Protein AF-A0A0F9HXW9-F1 (afdb_monomer)

Organism: NCBI:txid412755

Radius of gyration: 18.22 Å; Cα contacts (8 Å, |Δi|>4): 108; chains: 1; bounding box: 49×26×51 Å

Structure (mmCIF, N/CA/C/O backbone):
data_AF-A0A0F9HXW9-F1
#
_entry.id   AF-A0A0F9HXW9-F1
#
loop_
_atom_site.group_PDB
_atom_site.id
_atom_site.type_symbol
_atom_site.label_atom_id
_atom_site.label_alt_id
_atom_site.label_comp_id
_atom_site.label_asym_id
_atom_site.label_entity_id
_atom_site.label_seq_id
_atom_site.pdbx_PDB_ins_code
_atom_site.Cartn_x
_atom_site.Cartn_y
_atom_site.Cartn_z
_atom_site.occupancy
_atom_site.B_iso_or_equiv
_atom_site.auth_seq_id
_atom_site.auth_comp_id
_atom_site.auth_asym_id
_atom_site.auth_atom_id
_atom_site.pdbx_PDB_model_num
ATOM 1 N N . MET A 1 1 ? 19.748 -13.783 -18.314 1.00 73.06 1 MET A N 1
ATOM 2 C CA . MET A 1 1 ? 19.132 -13.957 -16.977 1.00 73.06 1 MET A CA 1
ATOM 3 C C . MET A 1 1 ? 18.879 -12.619 -16.278 1.00 73.06 1 MET A C 1
ATOM 5 O O . MET A 1 1 ? 17.720 -12.297 -16.074 1.00 73.06 1 MET A O 1
ATOM 9 N N . LYS A 1 2 ? 19.904 -11.787 -16.023 1.00 83.31 2 LYS A N 1
ATOM 10 C CA . LYS A 1 2 ? 19.749 -10.454 -15.390 1.00 83.31 2 LYS A CA 1
ATOM 11 C C . LYS A 1 2 ? 18.707 -9.538 -16.061 1.00 83.31 2 LYS A C 1
ATOM 13 O O . LYS A 1 2 ? 17.921 -8.909 -15.368 1.00 83.31 2 LYS A O 1
ATOM 18 N N . LYS A 1 3 ? 18.653 -9.519 -17.401 1.00 89.31 3 LYS A N 1
ATOM 19 C CA . LYS A 1 3 ? 17.660 -8.739 -18.166 1.00 89.31 3 LYS A CA 1
ATOM 20 C C . LYS A 1 3 ? 16.212 -9.156 -17.861 1.00 89.31 3 LYS A C 1
ATOM 22 O O . LYS A 1 3 ? 15.396 -8.297 -17.570 1.00 89.31 3 LYS A O 1
ATOM 27 N N . LYS A 1 4 ? 15.935 -10.465 -17.829 1.00 91.19 4 LYS A N 1
ATOM 28 C CA . LYS A 1 4 ? 14.601 -11.004 -17.512 1.00 91.19 4 LYS A CA 1
ATOM 29 C C . LYS A 1 4 ? 14.178 -10.687 -16.076 1.00 91.19 4 LYS A C 1
ATOM 31 O O . LYS A 1 4 ? 13.036 -10.326 -15.849 1.00 91.19 4 LYS A O 1
ATOM 36 N N . ILE A 1 5 ? 15.107 -10.767 -15.117 1.00 90.31 5 ILE A N 1
ATOM 37 C CA . ILE A 1 5 ? 14.837 -10.370 -13.724 1.00 90.31 5 ILE A CA 1
ATOM 38 C C . ILE A 1 5 ? 14.419 -8.897 -13.673 1.00 90.31 5 ILE A C 1
ATOM 40 O O . ILE A 1 5 ? 13.411 -8.573 -13.056 1.00 90.31 5 ILE A O 1
ATOM 44 N N . LYS A 1 6 ? 15.148 -8.019 -14.371 1.00 92.56 6 LYS A N 1
ATOM 45 C CA . LYS A 1 6 ? 14.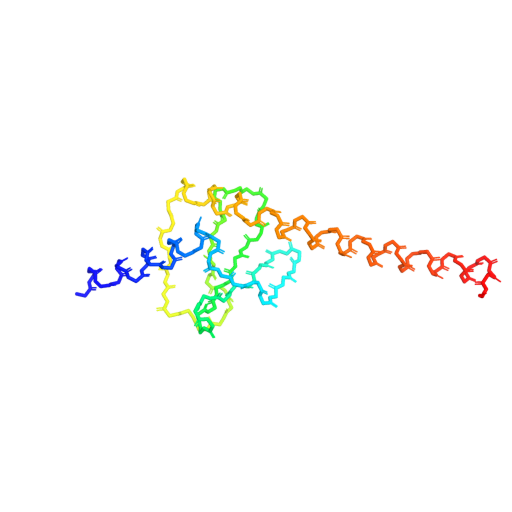816 -6.593 -14.429 1.00 92.56 6 LYS A CA 1
ATOM 46 C C . LYS A 1 6 ? 13.443 -6.339 -15.062 1.00 92.56 6 LYS A C 1
ATOM 48 O O . LYS A 1 6 ? 12.681 -5.555 -14.521 1.00 92.56 6 LYS A O 1
ATOM 53 N N . GLU A 1 7 ? 13.115 -7.012 -16.163 1.00 95.00 7 GLU A N 1
ATOM 54 C CA . GLU A 1 7 ? 11.802 -6.887 -16.820 1.00 95.00 7 GLU A CA 1
ATOM 55 C C . GLU A 1 7 ? 10.651 -7.264 -15.873 1.00 95.00 7 GLU A C 1
ATOM 57 O O . GLU A 1 7 ? 9.659 -6.544 -15.792 1.00 95.00 7 GLU A O 1
ATOM 62 N N . ILE A 1 8 ? 10.815 -8.340 -15.097 1.00 93.81 8 ILE A N 1
ATOM 63 C CA . ILE A 1 8 ? 9.832 -8.766 -14.091 1.00 93.81 8 ILE A CA 1
ATOM 64 C C . ILE A 1 8 ? 9.735 -7.734 -12.956 1.00 93.81 8 ILE A C 1
ATOM 66 O O . ILE A 1 8 ? 8.636 -7.373 -12.540 1.00 93.81 8 ILE A O 1
ATOM 70 N N . GLN A 1 9 ? 10.868 -7.215 -12.468 1.00 94.19 9 GLN A N 1
ATOM 71 C CA . GLN A 1 9 ? 10.871 -6.155 -11.454 1.00 94.19 9 GLN A CA 1
ATOM 72 C C . GLN A 1 9 ? 10.137 -4.901 -11.947 1.00 94.19 9 GLN A C 1
ATOM 74 O O . GLN A 1 9 ? 9.267 -4.381 -11.249 1.00 94.19 9 GLN A O 1
ATOM 79 N N . ASP A 1 10 ? 10.468 -4.435 -13.154 1.00 95.94 10 ASP A N 1
ATOM 80 C CA . ASP A 1 10 ? 9.871 -3.250 -13.770 1.00 95.94 10 ASP A CA 1
ATOM 81 C C . ASP A 1 10 ? 8.354 -3.425 -13.953 1.00 95.94 10 ASP A C 1
ATOM 83 O O . ASP A 1 10 ? 7.602 -2.485 -13.691 1.00 95.94 10 ASP A O 1
ATOM 87 N N . TYR A 1 11 ? 7.901 -4.627 -14.331 1.00 96.69 11 TYR A N 1
ATOM 88 C CA . TYR A 1 11 ? 6.483 -4.968 -14.461 1.00 96.69 11 TYR A CA 1
ATOM 89 C C . TYR A 1 11 ? 5.710 -4.742 -13.155 1.00 96.69 11 TYR A C 1
ATOM 91 O O . TYR A 1 11 ? 4.755 -3.961 -13.121 1.00 96.69 11 TYR A O 1
ATOM 99 N N . PHE A 1 12 ? 6.147 -5.361 -12.053 1.00 95.94 12 PHE A N 1
ATOM 100 C CA . PHE A 1 12 ? 5.444 -5.237 -10.772 1.00 95.94 12 PHE A CA 1
ATOM 101 C C . PHE A 1 12 ? 5.534 -3.826 -10.194 1.00 95.94 12 PHE A C 1
ATOM 103 O O . PHE A 1 12 ? 4.548 -3.314 -9.662 1.00 95.94 12 PHE A O 1
ATOM 110 N N . ILE A 1 13 ? 6.682 -3.158 -10.340 1.00 96.25 13 ILE A N 1
ATOM 111 C CA . ILE A 1 13 ? 6.822 -1.755 -9.938 1.00 96.25 13 ILE A CA 1
ATOM 112 C C . ILE A 1 13 ? 5.826 -0.886 -10.717 1.00 96.25 13 ILE A C 1
ATOM 114 O O . ILE A 1 13 ? 5.132 -0.068 -10.113 1.00 96.25 13 ILE A O 1
ATOM 118 N N . ALA A 1 14 ? 5.707 -1.068 -12.035 1.00 97.94 14 ALA A N 1
ATOM 119 C CA . ALA A 1 14 ? 4.772 -0.306 -12.856 1.00 97.94 14 ALA A CA 1
ATOM 120 C C . ALA A 1 14 ? 3.316 -0.514 -12.411 1.00 97.94 14 ALA A C 1
ATOM 122 O O . ALA A 1 14 ? 2.607 0.472 -12.210 1.00 97.94 14 ALA A O 1
ATOM 123 N N . LYS A 1 15 ? 2.906 -1.765 -12.166 1.00 97.69 15 LYS A N 1
ATOM 124 C CA . LYS A 1 15 ? 1.579 -2.120 -11.635 1.00 97.69 15 LYS A CA 1
ATOM 125 C C . LYS A 1 15 ? 1.282 -1.420 -10.306 1.00 97.69 15 LYS A C 1
ATOM 127 O O . LYS A 1 15 ? 0.274 -0.726 -10.177 1.00 97.69 15 LYS A O 1
ATOM 132 N N . MET A 1 16 ? 2.211 -1.487 -9.348 1.00 96.25 16 MET A N 1
ATOM 133 C CA . MET A 1 16 ? 2.072 -0.805 -8.053 1.00 96.25 16 MET A CA 1
ATOM 134 C C . MET A 1 16 ? 1.947 0.716 -8.203 1.00 96.25 16 MET A C 1
ATOM 136 O O . MET A 1 16 ? 1.100 1.345 -7.571 1.00 96.25 16 MET A O 1
ATOM 140 N N . LEU A 1 17 ? 2.766 1.332 -9.057 1.00 96.62 17 LEU A N 1
ATOM 141 C CA . LEU A 1 17 ? 2.748 2.781 -9.275 1.00 96.62 17 LEU A CA 1
ATOM 142 C C . LEU A 1 17 ? 1.541 3.267 -10.087 1.00 96.62 17 LEU A C 1
ATOM 144 O O . LEU A 1 17 ? 1.238 4.463 -10.045 1.00 96.62 17 LEU A O 1
ATOM 148 N N . ALA A 1 18 ? 0.891 2.371 -10.828 1.00 97.25 18 ALA A N 1
ATOM 149 C CA . ALA A 1 18 ? -0.347 2.616 -11.560 1.00 97.25 18 ALA A CA 1
ATOM 150 C C . ALA A 1 18 ? -1.606 2.352 -10.714 1.00 97.25 18 ALA A C 1
ATOM 152 O O . ALA A 1 18 ? -2.709 2.579 -11.200 1.00 97.25 18 ALA A O 1
ATOM 153 N N . ASN A 1 19 ? -1.449 1.919 -9.455 1.00 96.44 19 ASN A N 1
ATOM 154 C CA . ASN A 1 19 ? -2.549 1.452 -8.607 1.00 96.44 19 ASN A CA 1
ATOM 155 C C . ASN A 1 19 ? -3.310 0.249 -9.202 1.00 96.44 19 ASN A C 1
ATOM 157 O O . ASN A 1 19 ? -4.504 0.092 -8.957 1.00 96.44 19 ASN A O 1
ATOM 161 N N . ASP A 1 20 ? -2.621 -0.582 -9.988 1.00 97.56 20 ASP A N 1
ATOM 162 C CA . ASP A 1 20 ? -3.152 -1.814 -10.578 1.00 97.56 20 ASP A CA 1
ATOM 163 C C . ASP A 1 20 ? -2.817 -3.006 -9.672 1.00 97.56 20 ASP A C 1
ATOM 165 O O . ASP A 1 20 ? -1.898 -3.791 -9.914 1.00 97.56 20 ASP A O 1
ATOM 169 N N . PHE A 1 21 ? -3.503 -3.041 -8.533 1.00 95.62 21 PHE A N 1
ATOM 170 C CA . PHE A 1 21 ? -3.433 -4.093 -7.527 1.00 95.62 21 PHE A CA 1
ATOM 171 C C . PHE A 1 21 ? -4.693 -4.046 -6.662 1.00 95.62 21 PHE A C 1
ATOM 173 O O . PHE A 1 21 ? -5.414 -3.046 -6.618 1.00 95.62 21 PHE A O 1
ATOM 180 N N . ARG A 1 22 ? -4.918 -5.104 -5.886 1.00 95.88 22 ARG A N 1
ATOM 181 C CA . ARG A 1 22 ? -5.950 -5.137 -4.844 1.00 95.88 22 ARG A CA 1
ATOM 182 C C . ARG A 1 22 ? -5.329 -5.241 -3.458 1.00 95.88 22 ARG A C 1
ATOM 184 O O . ARG A 1 22 ? -4.356 -5.961 -3.261 1.00 95.88 22 ARG A O 1
ATOM 191 N N . VAL A 1 23 ? -5.898 -4.545 -2.479 1.00 94.94 23 VAL A N 1
ATOM 192 C CA . VAL A 1 23 ? -5.488 -4.670 -1.072 1.00 94.94 23 VAL A CA 1
ATOM 193 C C . VAL A 1 23 ? -6.200 -5.878 -0.466 1.00 94.94 23 VAL A C 1
ATOM 195 O O . VAL A 1 23 ? -7.425 -5.902 -0.409 1.00 94.94 23 VAL A O 1
ATOM 198 N N . ILE A 1 24 ? -5.444 -6.880 -0.011 1.00 94.12 24 ILE A N 1
ATOM 199 C CA . ILE A 1 24 ? -6.008 -8.103 0.592 1.00 94.12 24 ILE A CA 1
ATOM 200 C C . ILE A 1 24 ? -6.161 -7.940 2.102 1.00 94.12 24 ILE A C 1
ATOM 202 O O . ILE A 1 24 ? -7.143 -8.370 2.703 1.00 94.12 24 ILE A O 1
ATOM 206 N N . LYS A 1 25 ? -5.142 -7.362 2.737 1.00 92.50 25 LYS A N 1
ATOM 207 C CA . LYS A 1 25 ? -5.068 -7.224 4.189 1.00 92.50 25 LYS A CA 1
ATOM 208 C C . LYS A 1 25 ? -4.295 -5.970 4.529 1.00 92.50 25 LYS A C 1
ATOM 210 O O . LYS A 1 25 ? -3.279 -5.679 3.905 1.00 92.50 25 LYS A O 1
ATOM 215 N N . MET A 1 26 ? -4.735 -5.274 5.566 1.00 92.75 26 MET A N 1
ATOM 216 C CA . MET A 1 26 ? -3.990 -4.157 6.116 1.00 92.75 26 MET A CA 1
ATOM 217 C C . MET A 1 26 ? -3.995 -4.190 7.638 1.00 92.75 26 MET A C 1
ATOM 219 O O . MET A 1 26 ? -4.946 -4.657 8.266 1.00 92.75 26 MET A O 1
ATOM 223 N N . SER A 1 27 ? -2.892 -3.732 8.211 1.00 90.75 27 SER A N 1
ATOM 224 C CA . SER A 1 27 ? -2.702 -3.482 9.631 1.00 90.75 27 SER A CA 1
ATOM 225 C C . SER A 1 27 ? -2.237 -2.038 9.831 1.00 90.75 27 SER A C 1
ATOM 227 O O . SER A 1 27 ? -2.073 -1.289 8.869 1.00 90.75 27 SER A O 1
ATOM 229 N N . GLU A 1 28 ? -1.994 -1.652 11.080 1.00 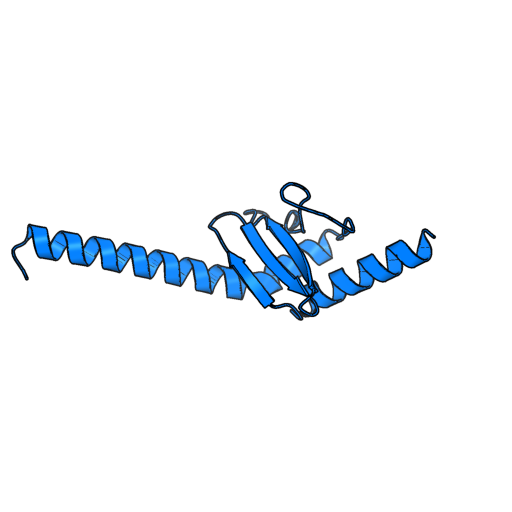86.69 28 GLU A N 1
ATOM 230 C CA . GLU A 1 28 ? -1.401 -0.351 11.405 1.00 86.69 28 GLU A CA 1
ATOM 231 C C . GLU A 1 28 ? -0.034 -0.144 10.733 1.00 86.69 28 GLU A C 1
ATOM 233 O O . GLU A 1 28 ? 0.289 0.963 10.308 1.00 86.69 28 GLU A O 1
ATOM 238 N N . TYR A 1 29 ? 0.745 -1.217 10.580 1.00 87.75 29 TYR A N 1
ATOM 239 C CA . TYR A 1 29 ? 2.141 -1.130 10.151 1.00 87.75 29 TYR A CA 1
ATOM 240 C C . TYR A 1 29 ? 2.402 -1.683 8.756 1.00 87.75 29 TYR A C 1
ATOM 242 O O . TYR A 1 29 ? 3.454 -1.412 8.180 1.00 87.75 29 TYR A O 1
ATOM 250 N N . THR A 1 30 ? 1.485 -2.477 8.207 1.00 91.44 30 THR A N 1
ATOM 251 C CA . THR A 1 30 ? 1.731 -3.233 6.975 1.00 91.44 30 THR A CA 1
ATOM 252 C C . THR A 1 30 ? 0.499 -3.290 6.088 1.00 91.44 30 THR A C 1
ATOM 254 O O . THR A 1 30 ? -0.627 -3.382 6.573 1.00 91.44 30 THR A O 1
ATOM 257 N N . MET A 1 31 ? 0.715 -3.286 4.777 1.00 92.31 31 MET A N 1
ATOM 258 C CA . MET A 1 31 ? -0.308 -3.518 3.761 1.00 92.31 31 MET A CA 1
ATOM 259 C C . MET A 1 31 ? 0.117 -4.693 2.885 1.00 92.31 31 MET A C 1
ATOM 261 O O . MET A 1 31 ? 1.243 -4.715 2.400 1.00 92.31 31 MET A O 1
ATOM 265 N N . ASN A 1 32 ? -0.776 -5.655 2.679 1.00 93.31 32 ASN A N 1
ATOM 266 C CA . ASN A 1 32 ? -0.597 -6.753 1.739 1.00 93.31 32 ASN A CA 1
ATOM 267 C C . ASN A 1 32 ? -1.437 -6.492 0.486 1.00 93.31 32 ASN A C 1
ATOM 269 O O . ASN A 1 32 ? -2.660 -6.326 0.584 1.00 93.31 32 ASN A O 1
ATOM 273 N N . ILE A 1 33 ? -0.783 -6.473 -0.671 1.00 93.75 33 ILE A N 1
ATOM 274 C CA . ILE A 1 33 ? -1.408 -6.260 -1.976 1.00 93.75 33 ILE A CA 1
ATOM 275 C C . ILE A 1 33 ? -1.275 -7.505 -2.857 1.00 93.75 33 ILE A C 1
ATOM 277 O O . ILE A 1 33 ? -0.297 -8.235 -2.734 1.00 93.75 33 ILE A O 1
ATOM 281 N N . LEU A 1 34 ? -2.239 -7.723 -3.753 1.00 94.31 34 LEU A N 1
ATOM 282 C CA . LEU A 1 34 ? -2.213 -8.758 -4.791 1.00 94.31 34 LEU A CA 1
ATOM 283 C C . LEU A 1 34 ? -2.177 -8.103 -6.169 1.00 94.31 34 LEU A C 1
ATOM 285 O O . LEU A 1 34 ? -2.982 -7.208 -6.439 1.00 94.31 34 LEU A O 1
ATOM 289 N N . ILE A 1 35 ? -1.283 -8.576 -7.029 1.00 94.88 35 ILE A N 1
ATOM 290 C CA . ILE A 1 35 ? -1.192 -8.198 -8.441 1.00 94.88 35 ILE A CA 1
ATOM 291 C C . ILE A 1 35 ? -1.550 -9.422 -9.284 1.00 94.88 35 ILE A C 1
ATOM 293 O O . ILE A 1 35 ? -1.087 -10.525 -8.991 1.00 94.88 35 ILE A O 1
ATOM 297 N N . ASP A 1 36 ? -2.391 -9.209 -10.299 1.00 95.38 36 ASP A N 1
ATOM 298 C CA . ASP A 1 36 ? -2.888 -10.237 -11.228 1.00 95.38 36 ASP A CA 1
ATOM 299 C C . ASP A 1 36 ? -3.503 -11.464 -10.525 1.00 95.38 36 ASP A C 1
ATOM 301 O O . ASP A 1 36 ? -3.391 -12.591 -10.989 1.00 95.38 36 ASP A O 1
ATOM 305 N N . ASP A 1 37 ? -4.113 -11.244 -9.356 1.00 93.44 37 ASP A N 1
ATOM 306 C CA . ASP A 1 37 ? -4.716 -12.269 -8.493 1.00 93.44 37 ASP A CA 1
ATOM 307 C C . ASP A 1 37 ? -3.797 -13.422 -8.033 1.00 93.44 37 ASP A C 1
ATOM 309 O O . ASP A 1 37 ? -4.253 -14.359 -7.378 1.00 93.44 37 ASP A O 1
ATOM 313 N N . GLU A 1 38 ? -2.489 -13.306 -8.266 1.00 92.12 38 GLU A N 1
ATOM 314 C CA . GLU A 1 38 ? -1.509 -14.369 -8.016 1.00 92.12 38 GLU A CA 1
ATOM 315 C C . GLU A 1 38 ? -0.351 -13.897 -7.124 1.00 92.12 38 GLU A C 1
ATOM 317 O O . GLU A 1 38 ? 0.055 -14.591 -6.190 1.00 92.12 38 GLU A O 1
ATOM 322 N N . TYR A 1 39 ? 0.166 -12.688 -7.361 1.00 91.69 39 TYR A N 1
ATOM 323 C CA . TYR A 1 39 ? 1.428 -12.238 -6.771 1.00 91.69 39 TYR A CA 1
ATOM 324 C C . TYR A 1 39 ? 1.208 -11.308 -5.581 1.00 91.69 39 TYR A C 1
ATOM 326 O O . TYR A 1 39 ? 0.755 -10.171 -5.740 1.00 91.69 39 TYR A O 1
ATOM 334 N N . SER A 1 40 ? 1.542 -11.780 -4.376 1.00 91.88 40 SER A N 1
ATOM 335 C CA . SER A 1 40 ? 1.365 -11.012 -3.139 1.00 91.88 40 SER A CA 1
ATOM 336 C C . SER A 1 40 ? 2.620 -10.248 -2.725 1.00 91.88 40 SER A C 1
ATOM 338 O O . SER A 1 40 ? 3.710 -10.821 -2.699 1.00 91.88 40 SER A O 1
ATOM 340 N N . PHE A 1 41 ? 2.457 -8.996 -2.295 1.00 91.38 41 PHE A N 1
ATOM 341 C CA . PHE A 1 41 ? 3.543 -8.165 -1.777 1.00 91.38 41 PHE A CA 1
ATOM 342 C C . PHE A 1 41 ? 3.139 -7.482 -0.470 1.00 91.38 41 PHE A C 1
ATOM 344 O O . PHE A 1 41 ? 2.107 -6.816 -0.396 1.00 91.38 41 PHE A O 1
ATOM 351 N N . TYR A 1 42 ? 3.995 -7.586 0.549 1.00 90.88 42 TYR A N 1
ATOM 352 C CA . TYR A 1 42 ? 3.826 -6.867 1.810 1.00 90.88 42 TYR A CA 1
ATOM 353 C C . TYR A 1 42 ? 4.636 -5.579 1.811 1.00 90.88 42 TYR A C 1
ATOM 355 O O . TYR A 1 42 ? 5.830 -5.589 1.528 1.00 90.88 42 TYR A O 1
ATOM 363 N N . ILE A 1 43 ? 3.997 -4.474 2.178 1.00 91.06 43 ILE A N 1
ATOM 364 C CA . ILE A 1 43 ? 4.561 -3.125 2.202 1.00 91.06 43 ILE A CA 1
ATOM 365 C C . ILE A 1 43 ? 4.511 -2.599 3.637 1.00 91.06 43 ILE A C 1
ATOM 367 O O . ILE A 1 43 ? 3.445 -2.607 4.254 1.00 91.06 43 ILE A O 1
ATOM 371 N N . TRP A 1 44 ? 5.638 -2.108 4.166 1.00 89.12 44 TRP A N 1
ATOM 372 C CA . TRP A 1 44 ? 5.637 -1.384 5.440 1.00 89.12 44 TRP A CA 1
ATOM 373 C C . TRP A 1 44 ? 5.033 -0.001 5.240 1.00 89.12 44 TRP A C 1
ATOM 375 O O . TRP A 1 44 ? 5.436 0.773 4.367 1.00 89.12 44 TRP A O 1
ATOM 385 N N . LEU A 1 45 ? 4.105 0.347 6.116 1.00 86.12 45 LEU A N 1
ATOM 386 C CA . LEU A 1 45 ? 3.483 1.657 6.181 1.00 86.12 45 LEU A CA 1
ATOM 387 C C . LEU A 1 45 ? 4.345 2.623 7.001 1.00 86.12 45 LEU A C 1
ATOM 389 O O . LEU A 1 45 ? 3.832 3.342 7.849 1.00 86.12 45 LEU A O 1
ATOM 393 N N . SER A 1 46 ? 5.656 2.668 6.730 1.00 72.44 46 SER A N 1
ATOM 394 C CA . SER A 1 46 ? 6.581 3.584 7.408 1.00 72.44 46 SER A CA 1
ATOM 395 C C . SER A 1 46 ? 6.088 5.030 7.353 1.00 72.44 46 SER A C 1
ATOM 397 O O . SER A 1 46 ? 5.466 5.451 6.368 1.00 72.44 46 SER A O 1
ATOM 399 N N . ASN A 1 47 ? 6.432 5.801 8.387 1.00 70.25 47 ASN A N 1
ATOM 400 C CA . ASN A 1 47 ? 6.121 7.231 8.464 1.00 70.25 47 ASN A CA 1
ATOM 401 C C . ASN A 1 47 ? 6.848 8.038 7.378 1.00 70.25 47 ASN A C 1
ATOM 403 O O . ASN A 1 47 ? 6.315 9.036 6.906 1.00 70.25 47 ASN A O 1
ATOM 407 N N . GLN A 1 48 ? 8.030 7.580 6.948 1.00 80.50 48 GLN A N 1
ATOM 408 C CA . GLN A 1 48 ? 8.815 8.229 5.896 1.00 80.50 48 GLN A CA 1
ATOM 409 C C . GLN A 1 48 ? 8.448 7.676 4.505 1.00 80.50 48 GLN A C 1
ATOM 411 O O . GLN A 1 48 ? 8.592 6.463 4.297 1.00 80.50 48 GLN A O 1
ATOM 416 N N . PRO A 1 49 ? 7.978 8.513 3.555 1.00 80.81 49 PRO A N 1
ATOM 417 C CA . PRO A 1 49 ? 7.597 8.097 2.200 1.00 80.81 49 PRO A CA 1
ATOM 418 C C . PRO A 1 49 ? 8.701 7.384 1.407 1.00 80.81 49 PRO A C 1
ATOM 420 O O . PRO A 1 49 ? 8.422 6.437 0.678 1.00 80.81 49 PRO A O 1
ATOM 423 N N . GLU A 1 50 ? 9.955 7.801 1.558 1.00 81.56 50 GLU A N 1
ATOM 424 C CA . GLU A 1 50 ? 11.117 7.263 0.840 1.00 81.56 50 GLU A CA 1
ATOM 425 C C . GLU A 1 50 ? 11.444 5.804 1.175 1.00 81.56 50 GLU A C 1
ATOM 427 O O . GLU A 1 50 ? 12.082 5.118 0.377 1.00 81.56 50 GLU A O 1
ATOM 432 N N . ASN A 1 51 ? 10.973 5.315 2.321 1.00 78.75 51 ASN A N 1
ATOM 433 C CA . ASN A 1 51 ? 11.194 3.943 2.773 1.00 78.75 51 ASN A CA 1
ATOM 434 C C . ASN A 1 51 ? 10.048 3.006 2.377 1.00 78.75 51 ASN A C 1
ATOM 436 O O . ASN A 1 51 ? 10.083 1.814 2.686 1.00 78.75 51 ASN A O 1
ATOM 440 N N . ARG A 1 52 ? 9.022 3.526 1.693 1.00 81.06 52 ARG A N 1
ATOM 441 C CA . ARG A 1 52 ? 7.826 2.764 1.357 1.00 81.06 52 ARG A CA 1
ATOM 442 C C . ARG A 1 52 ? 8.051 1.915 0.111 1.00 81.06 52 ARG A C 1
ATOM 444 O O . ARG A 1 52 ? 7.876 2.376 -1.013 1.00 81.06 52 ARG A O 1
ATOM 451 N N . LYS A 1 53 ? 8.426 0.660 0.344 1.00 80.94 53 LYS A N 1
ATOM 452 C CA . LYS A 1 53 ? 8.591 -0.401 -0.654 1.00 80.94 53 LYS A CA 1
ATOM 453 C C . LYS A 1 53 ? 8.203 -1.759 -0.054 1.00 80.94 53 LYS A C 1
ATOM 455 O O . LYS A 1 53 ? 8.099 -1.861 1.175 1.00 80.94 53 LYS A O 1
ATOM 460 N N . PRO A 1 54 ? 7.988 -2.794 -0.882 1.00 81.38 54 PRO A N 1
ATOM 461 C CA . PRO A 1 54 ? 7.797 -4.139 -0.368 1.00 81.38 54 PRO A CA 1
ATOM 462 C C . PRO A 1 54 ? 8.997 -4.612 0.466 1.00 81.38 54 PRO A C 1
ATOM 464 O O . PRO A 1 54 ? 10.135 -4.239 0.176 1.00 81.38 54 PRO A O 1
ATOM 467 N N . TYR A 1 55 ? 8.752 -5.402 1.512 1.00 80.19 55 TYR A N 1
ATOM 468 C CA . TYR A 1 55 ? 9.783 -5.851 2.455 1.00 80.19 55 TYR A CA 1
ATOM 469 C C . TYR A 1 55 ? 9.799 -7.364 2.628 1.00 80.19 55 TYR A C 1
ATOM 471 O O . TYR A 1 55 ? 8.767 -8.003 2.556 1.00 80.19 55 TYR A O 1
ATOM 479 N N . HIS A 1 56 ? 10.957 -7.926 2.963 1.00 68.69 56 HIS A N 1
ATOM 480 C CA . HIS A 1 56 ? 11.242 -9.363 2.864 1.00 68.69 56 HIS A CA 1
ATOM 481 C C . HIS A 1 56 ? 10.818 -10.241 4.057 1.00 68.69 56 HIS A C 1
ATOM 483 O O . HIS A 1 56 ? 11.306 -11.360 4.179 1.00 68.69 56 HIS A O 1
ATOM 489 N N . SER A 1 57 ? 9.987 -9.774 4.995 1.00 56.44 57 SER A N 1
ATOM 490 C CA . SER A 1 57 ? 9.955 -10.416 6.326 1.00 56.44 57 SER A CA 1
ATOM 491 C C . SER A 1 57 ? 8.846 -11.449 6.566 1.00 56.44 57 SER A C 1
ATOM 493 O O . SER A 1 57 ? 8.843 -12.049 7.638 1.00 56.44 57 SER A O 1
ATOM 495 N N . GLN A 1 58 ? 7.911 -11.680 5.634 1.00 52.44 58 GLN A N 1
ATOM 496 C CA . GLN A 1 58 ? 6.852 -12.695 5.804 1.00 52.44 58 GLN A CA 1
ATOM 497 C C . GLN A 1 58 ? 6.473 -13.394 4.482 1.00 52.44 58 GLN A C 1
ATOM 499 O O . GLN A 1 58 ? 5.827 -12.781 3.638 1.00 52.44 58 GLN A O 1
ATOM 504 N N . GLY A 1 59 ? 6.831 -14.679 4.336 1.00 52.19 59 GLY A N 1
ATOM 505 C CA . GLY A 1 59 ? 6.332 -15.588 3.282 1.00 52.19 59 GLY A CA 1
ATOM 506 C C . GLY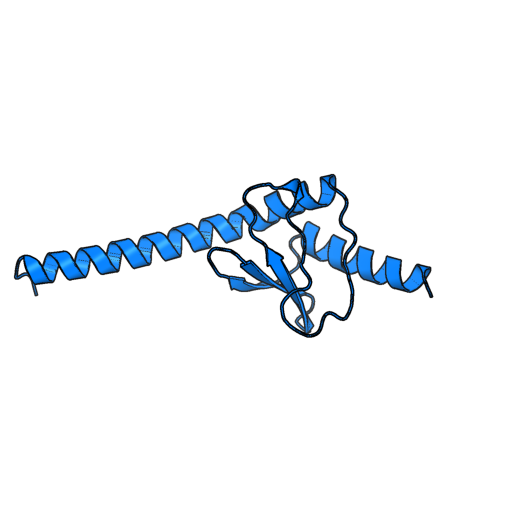 A 1 59 ? 7.098 -15.572 1.951 1.00 52.19 59 GLY A C 1
ATOM 507 O O . GLY A 1 59 ? 7.941 -14.716 1.743 1.00 52.19 59 GLY A O 1
ATOM 508 N N . ASN A 1 60 ? 6.835 -16.559 1.082 1.00 53.41 60 ASN A N 1
ATOM 509 C CA . ASN A 1 60 ? 7.529 -16.831 -0.190 1.00 53.41 60 ASN A CA 1
ATOM 510 C C . ASN A 1 60 ? 7.688 -15.586 -1.093 1.00 53.41 60 ASN A C 1
ATOM 512 O O . ASN A 1 60 ? 6.826 -15.293 -1.919 1.00 53.41 60 ASN A O 1
ATOM 516 N N . TYR A 1 61 ? 8.816 -14.883 -0.978 1.00 63.19 61 TYR A N 1
ATOM 517 C CA . TYR A 1 61 ? 9.215 -13.848 -1.931 1.00 63.19 61 TYR A CA 1
ATOM 518 C C . TYR A 1 61 ? 9.818 -14.520 -3.160 1.00 63.19 61 TYR A C 1
ATOM 520 O O . TYR A 1 61 ? 10.885 -15.123 -3.076 1.00 63.19 61 TYR A O 1
ATOM 528 N N . PHE A 1 62 ? 9.153 -14.402 -4.308 1.00 78.88 62 PHE A N 1
ATOM 529 C CA . PHE A 1 62 ? 9.714 -14.883 -5.573 1.00 78.88 62 PHE A CA 1
ATOM 530 C C . PHE A 1 62 ? 10.662 -13.855 -6.218 1.00 78.88 62 PHE A C 1
ATOM 532 O O . PHE A 1 62 ? 11.474 -14.227 -7.064 1.00 78.88 62 PHE A O 1
ATOM 539 N N . ILE A 1 63 ? 10.573 -12.570 -5.832 1.00 85.69 63 ILE A N 1
ATOM 540 C CA . ILE A 1 63 ? 11.425 -11.502 -6.370 1.00 85.69 63 ILE A CA 1
ATOM 541 C C . ILE A 1 63 ? 11.561 -10.298 -5.419 1.00 85.69 63 ILE A C 1
ATOM 543 O O . ILE A 1 63 ? 10.590 -9.855 -4.806 1.00 85.69 63 ILE A O 1
ATOM 547 N N . GLU A 1 64 ? 12.770 -9.739 -5.327 1.00 87.06 64 GLU A N 1
ATOM 548 C CA . GLU A 1 64 ? 13.024 -8.429 -4.711 1.00 87.06 64 GLU A CA 1
ATOM 549 C C . GLU A 1 64 ? 12.696 -7.314 -5.715 1.00 87.06 64 GLU A C 1
ATOM 551 O O . GLU A 1 64 ? 13.068 -7.420 -6.882 1.00 87.06 64 GLU A O 1
ATOM 556 N N . LEU A 1 65 ? 12.038 -6.230 -5.289 1.00 90.19 65 LEU A N 1
ATOM 557 C CA . LEU A 1 65 ? 11.730 -5.088 -6.160 1.00 90.19 65 LEU A CA 1
ATOM 558 C C . LEU A 1 65 ? 12.636 -3.888 -5.856 1.00 90.19 65 LEU A C 1
ATOM 560 O O . LEU A 1 65 ? 12.593 -3.300 -4.773 1.00 90.19 65 LEU A O 1
ATOM 564 N N . ASN A 1 66 ? 13.419 -3.482 -6.855 1.00 90.31 66 ASN A N 1
ATOM 565 C CA . ASN A 1 66 ? 14.390 -2.395 -6.751 1.00 90.31 66 ASN A CA 1
ATOM 566 C C . ASN A 1 66 ? 13.751 -1.023 -7.017 1.00 90.31 66 ASN A C 1
ATOM 568 O O . ASN A 1 66 ? 13.954 -0.416 -8.067 1.00 90.31 66 ASN A O 1
ATOM 572 N N . PHE A 1 67 ? 12.974 -0.524 -6.053 1.00 92.12 67 PHE A N 1
ATOM 573 C CA . PHE A 1 67 ? 12.409 0.826 -6.112 1.00 92.12 67 PHE A CA 1
ATOM 574 C C . PHE A 1 67 ? 13.494 1.905 -5.978 1.00 92.12 67 PHE A C 1
ATOM 576 O O . PHE A 1 67 ? 14.314 1.885 -5.060 1.00 92.12 67 PHE A O 1
ATOM 583 N N . THR A 1 68 ? 13.439 2.912 -6.846 1.00 93.50 68 THR A N 1
ATOM 584 C CA . THR A 1 68 ? 14.148 4.183 -6.650 1.00 93.50 68 THR A CA 1
ATOM 585 C C . THR A 1 68 ? 13.441 5.041 -5.596 1.00 93.50 68 THR A C 1
ATOM 587 O O . THR A 1 68 ? 12.237 4.907 -5.370 1.00 93.50 68 THR A O 1
ATOM 590 N N . LYS A 1 69 ? 14.154 6.007 -5.000 1.00 91.19 69 LYS A N 1
ATOM 591 C CA . LYS A 1 69 ? 13.577 6.933 -4.007 1.00 91.19 69 LYS A CA 1
ATOM 592 C C . LYS A 1 69 ? 12.336 7.670 -4.533 1.00 91.19 69 LYS A C 1
ATOM 594 O O . LYS A 1 69 ? 11.344 7.791 -3.820 1.00 91.19 69 LYS A O 1
ATOM 599 N N . ALA A 1 70 ? 12.364 8.116 -5.790 1.00 93.75 70 ALA A N 1
ATOM 600 C CA . ALA A 1 70 ? 11.226 8.785 -6.421 1.00 93.75 70 ALA A CA 1
ATOM 601 C C . ALA A 1 70 ? 10.015 7.847 -6.570 1.00 93.75 70 ALA A C 1
ATOM 603 O O . ALA A 1 70 ? 8.877 8.255 -6.333 1.00 93.75 70 ALA A O 1
ATOM 604 N N . GLN A 1 71 ? 10.252 6.576 -6.908 1.00 94.88 71 GLN A N 1
ATOM 605 C CA . GLN A 1 71 ? 9.191 5.575 -6.984 1.00 94.88 71 GLN A CA 1
ATOM 606 C C . GLN A 1 71 ? 8.617 5.251 -5.599 1.00 94.88 71 GLN A C 1
ATOM 608 O O . GLN A 1 71 ? 7.403 5.127 -5.500 1.00 94.88 71 GLN A O 1
ATOM 613 N N . CYS A 1 72 ? 9.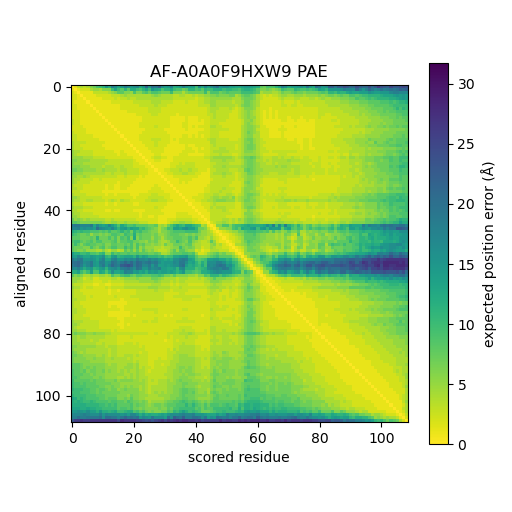423 5.201 -4.531 1.00 93.62 72 CYS A N 1
ATOM 614 C CA . CYS A 1 72 ? 8.911 5.055 -3.159 1.00 93.62 72 CYS A CA 1
ATOM 615 C C . CYS A 1 72 ? 7.957 6.200 -2.779 1.00 93.62 72 CYS A C 1
ATOM 617 O O . CYS A 1 72 ? 6.856 5.964 -2.285 1.00 93.62 72 CYS A O 1
ATOM 619 N N . VAL A 1 73 ? 8.336 7.450 -3.075 1.00 92.69 73 VAL A N 1
ATOM 620 C CA . VAL A 1 73 ? 7.487 8.629 -2.816 1.00 92.69 73 VAL A CA 1
ATOM 621 C C . VAL A 1 73 ? 6.191 8.570 -3.632 1.00 92.69 73 VAL A C 1
ATOM 623 O O . VAL A 1 73 ? 5.107 8.834 -3.106 1.00 92.69 73 VAL A O 1
ATOM 626 N N . LYS A 1 74 ? 6.271 8.174 -4.908 1.00 94.62 74 LYS A N 1
ATOM 627 C CA . LYS A 1 74 ? 5.080 7.990 -5.748 1.00 94.62 74 L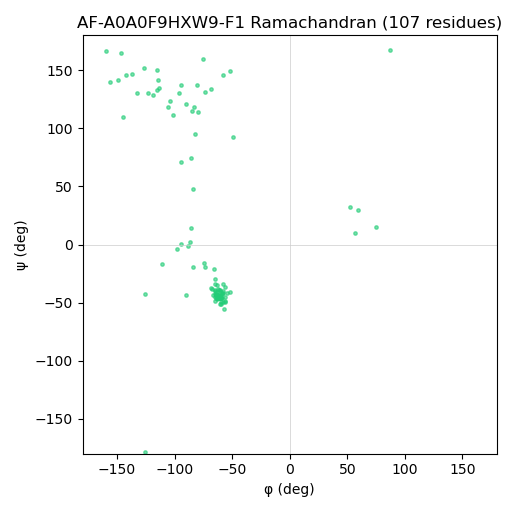YS A CA 1
ATOM 628 C C . LYS A 1 74 ? 4.184 6.874 -5.207 1.00 94.62 74 LYS A C 1
ATOM 630 O O . LYS A 1 74 ? 2.980 7.083 -5.078 1.00 94.62 74 LYS A O 1
ATOM 635 N N . LEU A 1 75 ? 4.761 5.731 -4.836 1.00 94.06 75 LEU A N 1
ATOM 636 C CA . LEU A 1 75 ? 4.041 4.616 -4.229 1.00 94.06 75 LEU A CA 1
ATOM 637 C C . LEU A 1 75 ? 3.355 5.057 -2.932 1.00 94.06 75 LEU A C 1
ATOM 639 O O . LEU A 1 75 ? 2.188 4.753 -2.719 1.00 94.06 75 LEU A O 1
ATOM 643 N N . HIS A 1 76 ? 4.019 5.856 -2.098 1.00 92.62 76 HIS A N 1
ATOM 644 C CA . HIS A 1 76 ? 3.395 6.439 -0.914 1.00 92.62 76 HIS A CA 1
ATOM 645 C C . HIS A 1 76 ? 2.134 7.241 -1.243 1.00 92.62 76 HIS A C 1
ATOM 647 O O . HIS A 1 76 ? 1.119 7.064 -0.569 1.00 92.62 76 HIS A O 1
ATOM 653 N N . SER A 1 77 ? 2.181 8.085 -2.276 1.00 92.50 77 SER A N 1
ATOM 654 C CA . SER A 1 77 ? 1.020 8.860 -2.725 1.00 92.50 77 SER A CA 1
ATOM 655 C C . SER A 1 77 ? -0.128 7.960 -3.194 1.00 92.50 77 SER A C 1
ATOM 657 O O . SER A 1 77 ? -1.271 8.161 -2.781 1.00 92.50 77 SER A O 1
ATOM 659 N N . VAL A 1 78 ? 0.183 6.919 -3.975 1.00 94.12 78 VAL A N 1
ATOM 660 C CA . VAL A 1 78 ? -0.791 5.916 -4.439 1.00 94.12 78 VAL A CA 1
ATOM 661 C C . VAL A 1 78 ? -1.489 5.241 -3.253 1.00 94.12 78 VAL A C 1
ATOM 663 O O . VAL A 1 78 ? -2.716 5.220 -3.174 1.00 94.12 78 VAL A O 1
ATOM 666 N N . LEU A 1 79 ? -0.71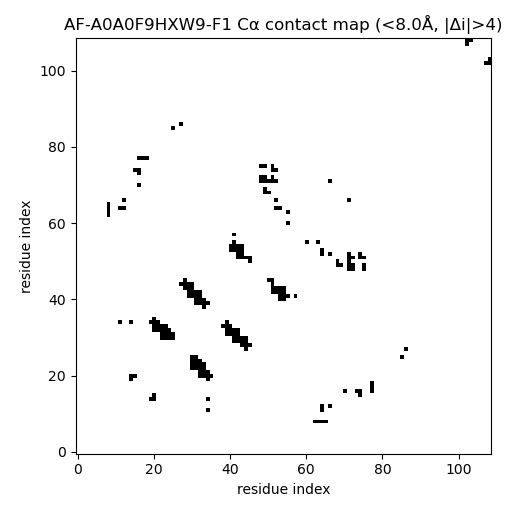2 4.778 -2.272 1.00 93.12 79 LEU A N 1
ATOM 667 C CA . LEU A 1 79 ? -1.226 4.048 -1.111 1.00 93.12 79 LEU A CA 1
ATOM 668 C C . LEU A 1 79 ? -1.940 4.945 -0.089 1.00 93.12 79 LEU A C 1
ATOM 670 O O . LEU A 1 79 ? -2.656 4.446 0.778 1.00 93.12 79 LEU A O 1
ATOM 674 N N . ARG A 1 80 ? -1.766 6.271 -0.159 1.00 91.38 80 ARG A N 1
ATOM 675 C CA . ARG A 1 80 ? -2.287 7.214 0.842 1.00 91.38 80 ARG A CA 1
ATOM 676 C C . ARG A 1 80 ? -3.801 7.119 1.009 1.00 91.38 80 ARG A C 1
ATOM 678 O O . ARG A 1 80 ? -4.278 7.152 2.141 1.00 91.38 80 ARG A O 1
ATOM 685 N N . LYS A 1 81 ? -4.549 6.989 -0.091 1.00 90.44 81 LYS A N 1
ATOM 686 C CA . LYS A 1 81 ? -6.019 6.895 -0.046 1.00 90.44 81 LYS A CA 1
ATOM 687 C C . LYS A 1 81 ? -6.475 5.667 0.741 1.00 90.44 81 LYS A C 1
ATOM 689 O O . LYS A 1 81 ? -7.324 5.783 1.619 1.00 90.44 81 LYS A O 1
ATOM 694 N N . GLU A 1 82 ? -5.860 4.524 0.462 1.00 91.75 82 GLU A N 1
ATOM 695 C CA . GLU A 1 82 ? -6.145 3.253 1.128 1.00 91.75 82 GLU A CA 1
ATOM 696 C C . GLU A 1 82 ? -5.819 3.308 2.623 1.00 91.75 82 GLU A C 1
ATOM 698 O O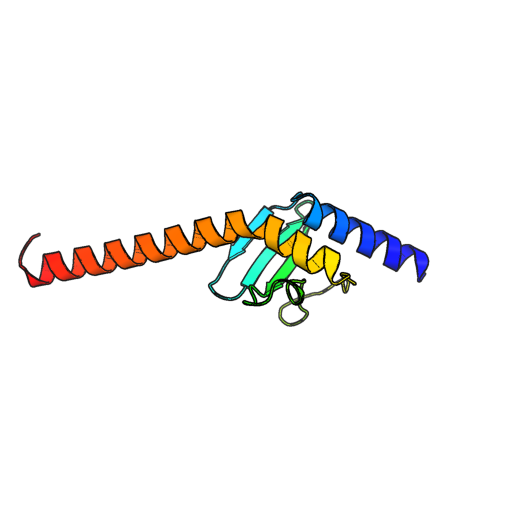 . GLU A 1 82 ? -6.631 2.921 3.463 1.00 91.75 82 GLU A O 1
ATOM 703 N N . ILE A 1 83 ? -4.675 3.896 2.972 1.00 91.12 83 ILE A N 1
ATOM 704 C CA . ILE A 1 83 ? -4.251 4.068 4.368 1.00 91.12 83 ILE A CA 1
ATOM 705 C C . ILE A 1 83 ? -5.221 4.963 5.131 1.00 91.12 83 ILE A C 1
ATOM 707 O O . ILE A 1 83 ? -5.660 4.606 6.222 1.00 91.12 83 ILE A O 1
ATOM 711 N N . MET A 1 84 ? -5.596 6.105 4.550 1.00 91.69 84 MET A N 1
ATOM 712 C CA . MET A 1 84 ? -6.558 7.018 5.169 1.00 91.69 84 MET A CA 1
ATOM 713 C C . MET A 1 84 ? -7.921 6.349 5.375 1.00 91.69 84 MET A C 1
ATOM 715 O O . MET A 1 84 ? -8.554 6.555 6.412 1.00 91.69 84 MET A O 1
ATOM 719 N N . ARG 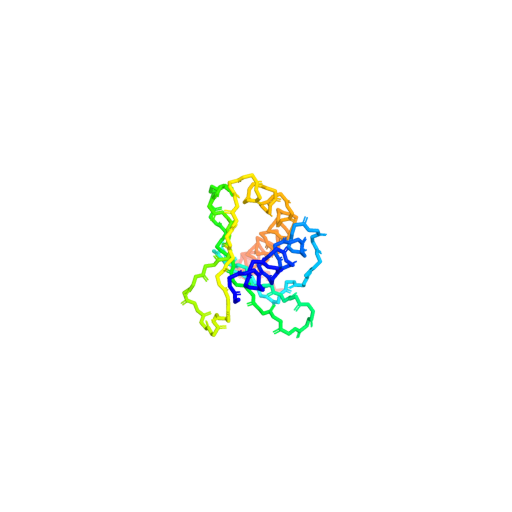A 1 85 ? -8.368 5.530 4.414 1.00 92.50 85 ARG A N 1
ATOM 720 C CA . ARG A 1 85 ? -9.622 4.774 4.513 1.00 92.50 85 ARG A CA 1
ATOM 721 C C . ARG A 1 85 ? -9.604 3.824 5.710 1.00 92.50 85 ARG A C 1
ATOM 723 O O . ARG A 1 85 ? -10.487 3.900 6.559 1.00 92.50 85 ARG A O 1
ATOM 730 N N . PHE A 1 86 ? -8.564 3.010 5.837 1.00 92.19 86 PHE A N 1
ATOM 731 C CA . PHE A 1 86 ? -8.418 2.080 6.958 1.00 92.19 86 PHE A CA 1
ATOM 732 C C . PHE A 1 86 ? -8.259 2.771 8.307 1.00 92.19 86 PHE A C 1
ATOM 734 O O . PHE A 1 86 ? -8.906 2.373 9.269 1.00 92.19 86 PHE A O 1
ATOM 741 N N . GLN A 1 87 ? -7.456 3.835 8.393 1.00 90.44 87 GLN A N 1
ATOM 742 C CA . GLN A 1 87 ? -7.323 4.605 9.633 1.00 90.44 87 GLN A CA 1
ATOM 743 C C . GLN A 1 87 ? -8.679 5.154 10.089 1.00 90.44 87 GLN A C 1
ATOM 745 O O . GLN A 1 87 ? -9.010 5.102 11.274 1.00 90.44 87 GLN A O 1
ATOM 750 N N . LYS A 1 88 ? -9.502 5.627 9.145 1.00 93.12 88 LYS A N 1
ATOM 751 C CA . LYS A 1 88 ? -10.867 6.077 9.430 1.00 93.12 88 LYS A CA 1
ATOM 752 C C . LYS A 1 88 ? -11.756 4.933 9.924 1.00 93.12 88 LYS A C 1
ATOM 754 O O . LYS A 1 88 ? -12.512 5.134 10.872 1.00 93.12 88 LYS A O 1
ATOM 759 N N . GLU A 1 89 ? -11.680 3.755 9.311 1.00 93.62 89 GLU A N 1
ATOM 760 C CA . GLU A 1 89 ? -12.448 2.571 9.721 1.00 93.62 89 GLU A CA 1
ATOM 761 C C . GLU A 1 89 ? -12.056 2.075 11.118 1.00 93.62 89 GLU A C 1
ATOM 763 O O . GLU A 1 89 ? -12.933 1.825 11.949 1.00 93.62 89 GLU A O 1
ATOM 768 N N . VAL A 1 90 ? -10.753 1.997 11.401 1.00 90.75 90 VAL A N 1
ATOM 769 C CA . VAL A 1 90 ? -10.215 1.640 12.720 1.00 90.75 90 VAL A CA 1
ATOM 770 C C . VAL A 1 90 ? -10.704 2.635 13.769 1.00 90.75 90 VAL A C 1
ATOM 772 O O . VAL A 1 90 ? -11.329 2.232 14.751 1.00 90.75 90 VAL A O 1
ATOM 775 N N . LEU A 1 91 ? -10.541 3.937 13.517 1.00 92.62 91 LEU A N 1
ATOM 776 C CA . LEU A 1 91 ? -10.990 4.986 14.431 1.00 92.62 91 LEU A CA 1
ATOM 777 C C . LEU A 1 91 ? -12.506 4.938 14.665 1.00 92.62 91 LEU A C 1
ATOM 779 O O . LEU A 1 91 ? -12.975 5.132 15.787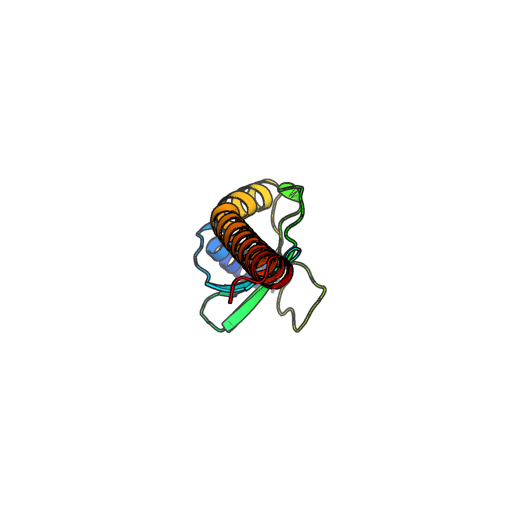 1.00 92.62 91 LEU A O 1
ATOM 783 N N . LEU A 1 92 ? -13.297 4.678 13.621 1.00 95.12 92 LEU A N 1
ATOM 784 C CA . LEU A 1 92 ? -14.747 4.549 13.745 1.00 95.12 92 LEU A CA 1
ATOM 785 C C . LEU A 1 92 ? -15.122 3.352 14.625 1.00 95.12 92 LEU A C 1
ATOM 787 O O . LEU A 1 92 ? -16.002 3.474 15.478 1.00 95.12 92 LEU A O 1
ATOM 791 N N . LYS A 1 93 ? -14.454 2.210 14.440 1.00 94.25 93 LYS A N 1
ATOM 792 C CA . LYS A 1 93 ? -14.669 1.007 15.250 1.00 94.25 93 LYS A CA 1
ATOM 793 C C . LYS A 1 93 ? -14.327 1.256 16.719 1.00 94.25 93 LYS A C 1
ATOM 795 O O . LYS A 1 93 ? -15.100 0.876 17.596 1.00 94.25 93 LYS A O 1
ATOM 800 N N . GLU A 1 94 ? -13.220 1.939 16.991 1.00 94.62 94 GLU A N 1
ATOM 801 C CA . GLU A 1 94 ? -12.822 2.319 18.349 1.00 94.62 94 GLU A CA 1
ATOM 802 C C . GLU A 1 94 ? -13.813 3.285 18.998 1.00 94.62 94 GLU A C 1
ATOM 804 O O . GLU A 1 94 ? -14.223 3.069 20.139 1.00 94.62 94 GLU A O 1
ATOM 809 N N . LYS A 1 95 ? -14.246 4.321 18.268 1.00 95.44 95 LYS A N 1
ATOM 810 C CA . LYS A 1 95 ? -15.252 5.274 18.757 1.00 95.44 95 LYS A CA 1
ATOM 811 C C . LYS A 1 95 ? -16.576 4.584 19.071 1.00 95.44 95 LYS A C 1
ATOM 813 O O . LYS A 1 95 ? -17.139 4.839 20.130 1.00 95.44 95 LYS A O 1
ATOM 818 N N . LYS A 1 96 ? -17.038 3.673 18.207 1.00 96.38 96 LYS A N 1
ATOM 819 C CA . LYS A 1 96 ? -18.236 2.856 18.466 1.00 96.38 96 LYS A CA 1
ATOM 820 C C . LYS A 1 96 ? -18.071 2.000 19.720 1.00 96.38 96 LYS A C 1
ATOM 822 O O . LYS A 1 96 ? -18.950 2.005 20.569 1.00 96.38 96 LYS A O 1
ATOM 827 N N . LYS A 1 97 ? -16.929 1.323 19.882 1.00 95.56 97 LYS A N 1
ATOM 828 C CA . LYS A 1 97 ? -16.656 0.503 21.073 1.00 95.56 97 LYS A CA 1
ATOM 829 C C . LYS A 1 97 ? -16.692 1.332 22.362 1.00 95.56 97 LYS A C 1
ATOM 831 O O . LYS A 1 97 ? -17.319 0.912 23.327 1.00 95.56 97 LYS A O 1
ATOM 836 N N . LYS A 1 98 ? -16.057 2.510 22.367 1.00 95.56 98 LYS A N 1
ATOM 837 C CA . LYS A 1 98 ? -16.079 3.435 23.514 1.00 95.56 98 LYS A CA 1
ATOM 838 C C . LYS A 1 98 ? -17.485 3.956 23.803 1.00 95.56 98 LYS A C 1
ATOM 840 O O . LYS A 1 98 ? -17.874 4.032 24.959 1.00 95.56 98 LYS A O 1
ATOM 845 N N . PHE A 1 99 ? -18.249 4.285 22.765 1.00 95.88 99 PHE A N 1
ATOM 846 C CA . PHE A 1 99 ? -19.625 4.750 22.914 1.00 95.88 99 PHE A CA 1
ATOM 847 C C . PHE A 1 99 ? -20.531 3.686 23.549 1.00 95.88 99 PHE A C 1
ATOM 849 O O . PHE A 1 99 ? -21.243 3.986 24.500 1.00 95.88 99 PHE A O 1
ATOM 856 N N . GLU A 1 100 ? -20.452 2.436 23.088 1.00 95.75 100 GLU A N 1
ATOM 857 C CA . GLU A 1 100 ? -21.211 1.324 23.678 1.00 95.75 100 GLU A CA 1
ATOM 858 C C . GLU A 1 100 ? -20.779 1.012 25.117 1.00 95.75 100 GLU A C 1
ATOM 860 O O . GLU A 1 100 ? -21.606 0.653 25.951 1.00 95.75 100 GLU A O 1
ATOM 865 N N . GLN A 1 101 ? -19.493 1.178 25.438 1.00 95.06 101 GLN A N 1
ATOM 866 C CA . GLN A 1 101 ? -19.014 1.055 26.813 1.00 95.06 101 GLN A CA 1
ATOM 867 C C . GLN A 1 101 ? -19.612 2.146 27.717 1.00 95.06 101 GLN A C 1
ATOM 869 O O . GLN A 1 101 ? -20.167 1.828 28.764 1.00 95.06 101 GLN A O 1
ATOM 874 N N . LEU A 1 102 ? -19.568 3.409 27.283 1.00 95.25 102 LEU A N 1
ATOM 875 C CA . LEU A 1 102 ? -20.133 4.536 28.033 1.00 95.25 102 LEU A CA 1
ATOM 876 C C . LEU A 1 102 ? -21.651 4.414 28.214 1.00 95.25 102 LEU A C 1
ATOM 878 O O . LEU A 1 102 ? -22.161 4.717 29.287 1.00 95.25 102 LEU A O 1
ATOM 882 N N . LYS A 1 103 ? -22.380 3.936 27.196 1.00 95.81 103 LYS A N 1
ATOM 883 C CA . LYS A 1 103 ? -23.819 3.648 27.309 1.00 95.81 103 LYS A CA 1
ATOM 884 C C . LYS A 1 103 ? -24.116 2.679 28.450 1.00 95.81 103 LYS A C 1
ATOM 886 O O . LYS A 1 103 ? -24.966 2.975 29.285 1.00 95.81 103 LYS A O 1
ATOM 891 N N . LYS A 1 104 ? -23.368 1.572 28.513 1.00 94.44 104 LYS A N 1
ATOM 892 C CA . LYS A 1 104 ? -23.500 0.569 29.577 1.00 94.44 104 LYS A CA 1
ATOM 893 C C . LYS A 1 104 ? -23.170 1.139 30.955 1.00 94.44 104 LYS A C 1
ATOM 895 O O . LYS A 1 104 ? -23.910 0.884 31.896 1.00 94.44 104 LYS A O 1
ATOM 900 N N . GLU A 1 105 ? -22.096 1.921 31.071 1.00 94.06 105 GLU A N 1
ATOM 901 C CA . GLU A 1 105 ? -21.696 2.567 32.334 1.00 94.06 105 GLU A CA 1
ATOM 902 C C . GLU A 1 105 ? -22.749 3.566 32.840 1.00 94.06 105 GLU A C 1
ATOM 904 O O . GLU A 1 105 ? -22.973 3.674 34.042 1.00 94.06 105 GLU A O 1
ATOM 909 N N . LEU A 1 106 ? -23.438 4.257 31.927 1.00 94.44 106 LEU A N 1
ATOM 910 C CA . LEU A 1 106 ? -24.506 5.210 32.239 1.00 94.44 106 LEU A CA 1
ATOM 911 C C . LEU A 1 106 ? -25.897 4.561 32.383 1.00 94.44 106 LEU A C 1
ATOM 913 O O . LEU A 1 106 ? -26.875 5.274 32.599 1.00 94.44 106 LEU A O 1
ATOM 917 N N . GLY A 1 107 ? -26.008 3.234 32.258 1.00 89.44 107 GLY A N 1
ATOM 918 C CA . GLY A 1 107 ? -27.273 2.505 32.399 1.00 89.44 107 GLY A CA 1
ATOM 919 C C . GLY A 1 107 ? -28.236 2.635 31.212 1.00 89.44 107 GLY A C 1
ATOM 920 O O . GLY A 1 107 ? -29.410 2.294 31.345 1.00 89.44 107 GLY A O 1
ATOM 921 N N . TYR A 1 108 ? -27.764 3.104 30.053 1.00 71.50 108 TYR A N 1
ATOM 922 C CA . TYR A 1 108 ? -28.535 3.086 28.811 1.00 71.50 108 TYR A CA 1
ATOM 923 C C . TYR A 1 108 ? -28.374 1.717 28.133 1.00 71.50 108 TYR A C 1
ATOM 925 O O . TYR A 1 108 ? -27.270 1.370 27.705 1.00 71.50 108 TYR A O 1
ATOM 933 N N . ASN A 1 109 ? -29.475 0.964 28.028 1.00 65.75 109 ASN A N 1
ATOM 934 C CA . ASN A 1 109 ? -29.576 -0.263 27.225 1.00 65.75 109 ASN A CA 1
ATOM 935 C C . ASN A 1 109 ? -30.131 0.047 25.833 1.00 65.75 109 ASN A C 1
ATOM 937 O O . ASN A 1 109 ? -31.171 0.739 25.765 1.00 65.75 109 ASN A O 1
#

Nearest PDB structures (foldseek):
  4lmg-assembly1_D  TM=2.896E-01  e=7.153E-01  Saccharomyces cerevisiae S288C
  8pil-assembly1_F  TM=4.626E-01  e=3.248E+00  Escherichia coli
  3oeq-assembly1_A  TM=4.198E-01  e=4.742E+00  Saccharomyces cerevisiae

Sequence (109 aa):
MKKKIKEIQDYFIAKMLANDFRVIKMSEYTMNILIDDEYSFYIWLSNQPENRKPYHSQGNYFIELNFTKAQCVKLHSVLRKEIMRFQKEVLLKEKKKKFEQLKKELGYN

Solvent-accessible surface area (backbone atoms only — not comparable to full-atom values): 6339 Å² total; per-residue (Å²): 109,73,67,58,53,48,53,55,34,53,49,55,52,50,30,56,64,68,62,54,60,45,80,79,46,76,58,92,55,37,37,32,33,30,34,92,89,72,50,73,46,43,27,47,57,57,93,51,42,64,72,27,48,72,56,91,86,76,74,94,73,91,71,82,71,88,73,50,58,69,53,10,39,49,34,37,60,63,48,43,62,60,51,54,51,50,55,50,52,53,52,49,53,51,51,50,53,52,49,57,49,51,33,53,76,73,70,54,129

Secondary structure (DSSP, 8-state):
-HHHHHHHHHHHHHHHHTT-SEEEEE-SSEEEEEETTTEEEEEE--SSGGG-SB-SSSS--S------HHHHHHHHHHHHHHHHHHHHHHHHHHHHHHHHHHHHHTT--

Mean predicted aligned error: 5.47 Å

Foldseek 3Di:
DVVVLVVVLVVVLVCLLVVVWAFPDDDPFWTWIGHPNPDIFIWGPDPDQQRTDTDDDDDDDPHDHDDDSVSSNSSNVSCVVVNVVVVVVVVVVVVVVVVVVVCVVVVND

pLDDT: mean 89.05, std 9.89, range [52.19, 97.94]